Protein AF-A0A9E4FVU9-F1 (afdb_monomer)

Solvent-accessible surface area (backbone atoms only — not comparable to full-atom values): 7653 Å² total; per-residue (Å²): 138,82,82,78,82,77,75,75,56,73,72,57,50,56,51,56,48,52,54,50,53,54,48,51,53,51,49,51,50,50,50,51,50,50,43,48,54,54,67,68,51,70,78,62,89,49,104,46,63,70,63,26,53,53,50,51,53,51,49,50,52,54,42,47,53,50,59,68,25,62,85,51,58,51,84,49,72,49,77,44,75,66,77,82,70,98,66,98,82,76,87,82,61,71,90,68,59,63,71,46,68,40,34,34,13,77,44,68,44,85,98,63,55,29,35,19,54,90,36,81,82,39,68,79,108

Mean predicted aligned error: 11.26 Å

Secondary structure (DSSP, 8-state):
------PPPHHHHHHHHHHHHHHHHHHHHHHHHHHHHHHHS-----S-HHHHHHHHHHHHHHHHHHHHHTT-S-SEEEEEPPP--S-TT-TTSGGG---EEEEEESS-BTTTTEEETTSGGGGG-

Sequence (125 aa):
MTQATTSPPPDDRDAAFAEEEAKLAEVVRAMRQDIQGIKDRSPVTAAHQEAADRTQKSLDEIGGNLKDALAQPYFGRMDYLPVEAPSPVHVQNREQLEQKRIYVGATFVDGQEVYSWTGPVARRW

Structure (mmCIF, N/CA/C/O backbone):
data_AF-A0A9E4FVU9-F1
#
_entry.id   AF-A0A9E4FVU9-F1
#
loop_
_atom_site.group_PDB
_atom_site.id
_atom_site.type_symbol
_atom_site.label_atom_id
_atom_site.label_alt_id
_atom_site.label_comp_id
_atom_site.label_asym_id
_atom_site.label_entity_id
_atom_site.label_seq_id
_atom_site.pdbx_PDB_ins_code
_atom_site.Cartn_x
_atom_site.Cartn_y
_atom_site.Cartn_z
_atom_site.occupancy
_atom_site.B_iso_or_equiv
_atom_site.auth_seq_id
_atom_site.auth_comp_id
_atom_site.auth_asym_id
_atom_site.auth_atom_id
_atom_site.pdbx_PDB_model_num
ATOM 1 N N . MET A 1 1 ? 11.542 13.303 -38.230 1.00 39.66 1 MET A N 1
ATOM 2 C CA . MET A 1 1 ? 12.245 12.389 -37.306 1.00 39.66 1 MET A CA 1
ATOM 3 C C . MET A 1 1 ? 11.187 11.666 -36.488 1.00 39.66 1 MET A C 1
ATOM 5 O O . MET A 1 1 ? 10.622 12.254 -35.580 1.00 39.66 1 MET A O 1
ATOM 9 N N . THR A 1 2 ? 10.822 10.453 -36.892 1.00 41.62 2 THR A N 1
ATOM 10 C CA . THR A 1 2 ? 9.851 9.590 -36.202 1.00 41.62 2 THR A CA 1
ATOM 11 C C . THR A 1 2 ? 10.609 8.721 -35.206 1.00 41.62 2 THR A C 1
ATOM 13 O O . THR A 1 2 ? 11.446 7.920 -35.617 1.00 41.62 2 THR A O 1
ATOM 16 N N . GLN A 1 3 ? 10.370 8.918 -33.908 1.00 41.38 3 GLN A N 1
ATOM 17 C CA . GLN A 1 3 ? 10.926 8.055 -32.867 1.00 41.38 3 GLN A CA 1
ATOM 18 C C . GLN A 1 3 ? 10.288 6.669 -32.994 1.00 41.38 3 GLN A C 1
ATOM 20 O O . GLN A 1 3 ? 9.065 6.543 -32.959 1.00 41.38 3 GLN A O 1
ATOM 25 N N . ALA A 1 4 ? 11.116 5.648 -33.197 1.00 44.03 4 ALA A N 1
ATOM 26 C CA . ALA A 1 4 ? 10.690 4.262 -33.158 1.00 44.03 4 ALA A CA 1
ATOM 27 C C . ALA A 1 4 ? 10.442 3.877 -31.695 1.00 44.03 4 ALA A C 1
ATOM 29 O O . ALA A 1 4 ? 11.375 3.802 -30.898 1.00 44.03 4 ALA A O 1
ATOM 30 N N . THR A 1 5 ? 9.185 3.644 -31.332 1.00 51.31 5 THR A N 1
ATOM 31 C CA . THR A 1 5 ? 8.826 2.912 -30.117 1.00 51.31 5 THR A CA 1
ATOM 32 C C . THR A 1 5 ? 9.185 1.445 -30.335 1.00 51.31 5 THR A C 1
ATOM 34 O O . THR A 1 5 ? 8.379 0.647 -30.810 1.00 51.31 5 THR A O 1
ATOM 37 N N . THR A 1 6 ? 10.437 1.090 -30.051 1.00 53.78 6 THR A N 1
ATOM 38 C CA . THR A 1 6 ? 10.884 -0.304 -30.055 1.00 53.78 6 THR A CA 1
ATOM 39 C C . THR A 1 6 ? 10.203 -1.020 -28.891 1.00 53.78 6 THR A C 1
ATOM 41 O O . THR A 1 6 ? 10.519 -0.766 -27.732 1.00 53.78 6 THR A O 1
ATOM 44 N N . SER A 1 7 ? 9.228 -1.882 -29.196 1.00 55.59 7 SER A N 1
ATOM 45 C CA . SER A 1 7 ? 8.694 -2.828 -28.211 1.00 55.59 7 SER A CA 1
ATOM 46 C C . SER A 1 7 ? 9.816 -3.753 -27.735 1.00 55.59 7 SER A C 1
ATOM 48 O O . SER A 1 7 ? 10.605 -4.201 -28.573 1.00 55.59 7 SER A O 1
ATOM 50 N N . PRO A 1 8 ? 9.890 -4.057 -26.429 1.00 60.22 8 PRO A N 1
ATOM 51 C CA . PRO A 1 8 ? 10.888 -4.979 -25.915 1.00 60.22 8 PRO A CA 1
ATOM 52 C C . PRO A 1 8 ? 10.721 -6.377 -26.547 1.00 60.22 8 PRO A C 1
ATOM 54 O O . PRO A 1 8 ? 9.591 -6.781 -26.869 1.00 60.22 8 PRO A O 1
ATOM 57 N N . PRO A 1 9 ? 11.829 -7.115 -26.746 1.00 62.94 9 PRO A N 1
ATOM 58 C CA . PRO A 1 9 ? 11.821 -8.515 -27.159 1.00 62.94 9 PRO A CA 1
ATOM 59 C C . PRO A 1 9 ? 10.844 -9.372 -26.326 1.00 62.94 9 PRO A C 1
ATOM 61 O O . PRO A 1 9 ? 10.531 -9.025 -25.188 1.00 62.94 9 PRO A O 1
ATOM 64 N N . PRO A 1 10 ? 10.325 -10.492 -26.864 1.00 65.69 10 PRO A N 1
ATOM 65 C CA . PRO A 1 10 ? 9.425 -11.394 -26.136 1.00 65.69 10 PRO A CA 1
ATOM 66 C C . PRO A 1 10 ? 9.976 -11.846 -24.776 1.00 65.69 10 PRO A C 1
ATOM 68 O O . PRO A 1 10 ? 9.257 -11.749 -23.790 1.00 65.69 10 PRO A O 1
ATOM 71 N N . ASP A 1 11 ? 11.255 -12.221 -24.714 1.00 70.38 11 ASP A N 1
ATOM 72 C CA . ASP A 1 11 ? 11.887 -12.734 -23.489 1.00 70.38 11 ASP A CA 1
ATOM 73 C C . ASP A 1 11 ? 11.973 -11.668 -22.376 1.00 70.38 11 ASP A C 1
ATOM 75 O O . ASP A 1 11 ? 11.791 -11.966 -21.196 1.00 70.38 11 ASP A O 1
ATOM 79 N N . ASP A 1 12 ? 12.150 -10.398 -22.751 1.00 71.19 12 ASP A N 1
ATOM 80 C CA . ASP A 1 12 ? 12.195 -9.273 -21.808 1.00 71.19 12 ASP A CA 1
ATOM 81 C C . ASP A 1 12 ? 10.804 -8.930 -21.246 1.00 71.19 12 ASP A C 1
ATOM 83 O O . ASP A 1 12 ? 10.684 -8.399 -20.139 1.00 71.19 12 ASP A O 1
ATOM 87 N N . ARG A 1 13 ? 9.729 -9.238 -21.989 1.00 72.56 13 ARG A N 1
ATOM 88 C CA . ARG A 1 13 ? 8.348 -9.050 -21.513 1.00 72.56 13 ARG A CA 1
ATOM 89 C C . ARG A 1 13 ? 7.994 -10.049 -20.421 1.00 72.56 13 ARG A C 1
ATOM 91 O O . ARG A 1 13 ? 7.363 -9.657 -19.442 1.00 72.56 13 ARG A O 1
ATOM 98 N N . ASP A 1 14 ? 8.434 -11.293 -20.571 1.00 82.69 14 ASP A N 1
ATOM 99 C CA . ASP A 1 14 ? 8.199 -12.343 -19.581 1.00 82.69 14 ASP A CA 1
ATOM 100 C C . ASP A 1 14 ? 8.976 -12.062 -18.287 1.00 82.69 14 ASP A C 1
ATOM 102 O O . ASP A 1 14 ? 8.430 -12.209 -17.193 1.0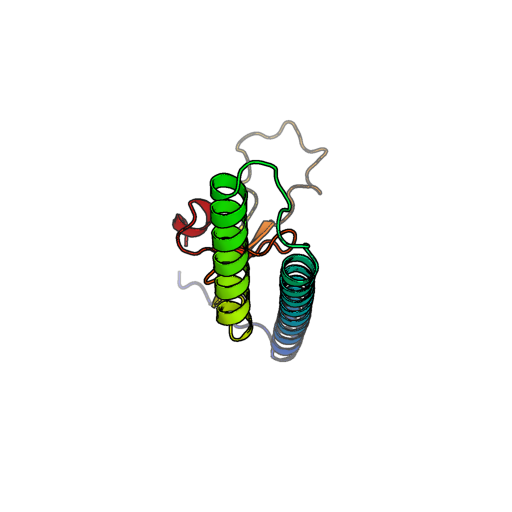0 82.69 14 ASP A O 1
ATOM 106 N N . ALA A 1 15 ? 10.208 -11.553 -18.399 1.00 86.94 15 ALA A N 1
ATOM 107 C CA . ALA A 1 15 ? 10.996 -11.116 -17.248 1.00 86.94 15 ALA A CA 1
ATOM 108 C C . ALA A 1 15 ? 10.342 -9.936 -16.505 1.00 86.94 15 ALA A C 1
ATOM 110 O O . ALA A 1 15 ? 10.143 -10.003 -15.292 1.00 86.94 15 ALA A O 1
ATOM 111 N N . ALA A 1 16 ? 9.936 -8.883 -17.224 1.00 85.31 16 ALA A N 1
ATOM 112 C CA . ALA A 1 16 ? 9.283 -7.722 -16.618 1.00 85.31 16 ALA A CA 1
ATOM 113 C C . ALA A 1 16 ? 7.932 -8.071 -15.968 1.00 85.31 16 ALA A C 1
ATOM 115 O O . ALA A 1 16 ? 7.563 -7.481 -14.951 1.00 85.31 16 ALA A O 1
ATOM 116 N N . PHE A 1 17 ? 7.195 -9.023 -16.546 1.00 87.75 17 PHE A N 1
ATOM 117 C CA . PHE A 1 17 ? 5.964 -9.540 -15.957 1.00 87.7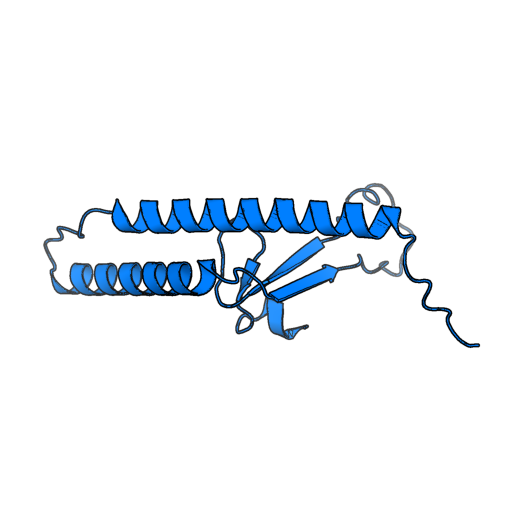5 17 PHE A CA 1
ATOM 118 C C . PHE A 1 17 ? 6.243 -10.321 -14.667 1.00 87.75 17 PHE A C 1
ATOM 120 O O . PHE A 1 17 ? 5.587 -10.074 -13.658 1.00 87.75 17 PHE A O 1
ATOM 127 N N . ALA A 1 18 ? 7.246 -11.204 -14.669 1.00 90.69 18 ALA A N 1
ATOM 128 C CA . ALA A 1 18 ? 7.629 -11.981 -13.492 1.00 90.69 18 ALA A CA 1
ATOM 129 C C . ALA A 1 18 ? 8.131 -11.097 -12.334 1.00 90.69 18 ALA A C 1
ATOM 131 O O . ALA A 1 18 ? 7.800 -11.347 -11.174 1.00 90.69 18 ALA A O 1
ATOM 132 N N . GLU A 1 19 ? 8.891 -10.038 -12.631 1.00 90.38 19 GLU A N 1
ATOM 133 C CA . GLU A 1 19 ? 9.302 -9.040 -11.635 1.00 90.38 19 GLU A CA 1
ATOM 134 C C . GLU A 1 19 ? 8.097 -8.336 -10.999 1.00 90.38 19 GLU A C 1
ATOM 136 O O . GLU A 1 19 ? 8.039 -8.162 -9.779 1.00 90.38 19 GLU A O 1
ATOM 141 N N . GLU A 1 20 ? 7.118 -7.949 -11.817 1.00 91.38 20 GLU A N 1
ATOM 142 C CA . GLU A 1 20 ? 5.910 -7.274 -11.348 1.00 91.38 20 GLU A CA 1
ATOM 143 C C . GLU A 1 20 ? 5.014 -8.217 -10.531 1.00 91.38 20 GLU A C 1
ATOM 145 O O . GLU A 1 20 ? 4.478 -7.819 -9.499 1.00 91.38 20 GLU A O 1
ATOM 150 N N . GLU A 1 21 ? 4.903 -9.486 -10.926 1.00 92.31 21 GLU A N 1
ATOM 151 C CA . GLU A 1 21 ? 4.191 -10.515 -10.162 1.00 92.31 21 GLU A CA 1
ATOM 152 C C . GLU A 1 21 ? 4.848 -10.758 -8.795 1.00 92.31 21 GLU A C 1
ATOM 154 O O . GLU A 1 21 ? 4.162 -10.824 -7.768 1.00 92.31 21 GLU A O 1
ATOM 159 N N . ALA A 1 22 ? 6.182 -10.825 -8.754 1.00 93.06 22 ALA A N 1
ATOM 160 C CA . ALA A 1 22 ? 6.930 -10.951 -7.509 1.00 93.06 22 ALA A CA 1
ATOM 161 C C . ALA A 1 22 ? 6.699 -9.741 -6.592 1.00 93.06 22 ALA A C 1
ATOM 163 O O . ALA A 1 22 ? 6.474 -9.915 -5.387 1.00 93.06 22 ALA A O 1
ATOM 164 N N . LYS A 1 23 ? 6.688 -8.524 -7.153 1.00 93.88 23 LYS A N 1
ATOM 165 C CA . LYS A 1 23 ? 6.376 -7.319 -6.382 1.00 93.88 23 LYS A CA 1
ATOM 166 C C . LYS A 1 23 ? 4.948 -7.342 -5.853 1.00 93.88 23 LYS A C 1
ATOM 168 O O . LYS A 1 23 ? 4.728 -7.078 -4.672 1.00 93.88 23 LYS A O 1
ATOM 173 N N . LEU A 1 24 ? 3.981 -7.709 -6.686 1.00 93.81 24 LEU A N 1
ATOM 174 C CA . LEU A 1 24 ? 2.584 -7.809 -6.283 1.00 93.81 24 LEU A CA 1
ATOM 175 C C . LEU A 1 24 ? 2.412 -8.782 -5.107 1.00 93.81 24 LEU A C 1
ATOM 177 O O . LEU A 1 24 ? 1.734 -8.462 -4.128 1.00 93.81 24 LEU A O 1
ATOM 181 N N . ALA A 1 25 ? 3.075 -9.940 -5.159 1.00 93.81 25 ALA A N 1
ATOM 182 C CA . ALA A 1 25 ? 3.064 -10.917 -4.076 1.00 93.81 25 ALA A CA 1
ATOM 183 C C . ALA A 1 25 ? 3.670 -10.363 -2.771 1.00 93.81 25 ALA A C 1
ATOM 185 O O . ALA A 1 25 ? 3.144 -10.628 -1.685 1.00 93.81 25 ALA A O 1
ATOM 186 N N . GLU A 1 26 ? 4.744 -9.572 -2.862 1.00 95.31 26 GLU A N 1
ATOM 187 C CA . GLU A 1 26 ? 5.356 -8.892 -1.717 1.00 95.31 26 GLU A CA 1
ATOM 188 C C . GLU A 1 26 ? 4.382 -7.903 -1.060 1.00 95.31 26 GLU A C 1
ATOM 190 O O . GLU A 1 26 ? 4.160 -7.972 0.153 1.00 95.31 26 GLU A O 1
ATOM 195 N N . VAL A 1 27 ? 3.745 -7.047 -1.864 1.00 94.81 27 VAL A N 1
ATOM 196 C CA . VAL A 1 27 ? 2.778 -6.047 -1.390 1.00 94.81 27 VAL A CA 1
ATOM 197 C C . VAL A 1 27 ? 1.580 -6.727 -0.729 1.00 94.81 27 VAL A C 1
ATOM 199 O O . VAL A 1 27 ? 1.200 -6.367 0.385 1.00 94.81 27 VAL A O 1
ATOM 202 N N . VAL A 1 28 ? 1.016 -7.762 -1.360 1.00 94.56 28 VAL A N 1
ATOM 203 C CA . VAL A 1 28 ? -0.105 -8.532 -0.793 1.00 94.56 28 VAL A CA 1
ATOM 204 C C . VAL A 1 28 ? 0.281 -9.163 0.544 1.00 94.56 28 VAL A C 1
ATOM 206 O O . VAL A 1 28 ? -0.522 -9.175 1.482 1.00 94.56 28 VAL A O 1
ATOM 209 N N . ARG A 1 29 ? 1.506 -9.688 0.663 1.00 95.00 29 ARG A N 1
ATOM 210 C CA . ARG A 1 29 ? 2.003 -10.250 1.922 1.00 95.00 29 ARG A CA 1
ATOM 211 C C . ARG A 1 29 ? 2.106 -9.179 3.009 1.00 95.00 29 ARG A C 1
ATOM 213 O O . ARG A 1 29 ? 1.629 -9.433 4.114 1.00 95.00 29 ARG A O 1
ATOM 220 N N . ALA A 1 30 ? 2.666 -8.010 2.699 1.00 94.50 30 ALA A N 1
ATOM 221 C CA . ALA A 1 30 ? 2.778 -6.893 3.638 1.00 94.50 30 ALA A CA 1
ATOM 222 C C . ALA A 1 30 ? 1.395 -6.421 4.119 1.00 94.50 30 ALA A C 1
ATOM 224 O O . ALA A 1 30 ? 1.133 -6.388 5.317 1.00 94.50 30 ALA A O 1
ATOM 225 N N . MET A 1 31 ? 0.447 -6.211 3.202 1.00 94.06 31 MET A N 1
ATOM 226 C CA . MET A 1 31 ? -0.922 -5.815 3.557 1.00 94.06 31 MET A CA 1
ATOM 227 C C . MET A 1 31 ? -1.616 -6.838 4.464 1.00 94.06 31 MET A C 1
ATOM 229 O O . MET A 1 31 ? -2.336 -6.468 5.390 1.00 94.06 31 MET A O 1
ATOM 233 N N . ARG A 1 32 ? -1.407 -8.142 4.234 1.00 94.25 32 ARG A N 1
ATOM 234 C CA . ARG A 1 32 ? -1.942 -9.194 5.117 1.00 94.25 32 ARG A CA 1
ATOM 235 C C . ARG A 1 32 ? -1.326 -9.137 6.512 1.00 94.25 32 ARG A C 1
ATOM 237 O O . ARG A 1 32 ? -2.051 -9.351 7.482 1.00 94.25 32 ARG A O 1
ATOM 244 N N . GLN A 1 33 ? -0.026 -8.859 6.610 1.00 93.50 33 GLN A N 1
ATOM 245 C CA . GLN A 1 33 ? 0.659 -8.674 7.890 1.00 93.50 33 GLN A CA 1
ATOM 246 C C . GLN A 1 33 ? 0.121 -7.446 8.628 1.00 93.50 33 GLN A C 1
ATOM 248 O O . GLN A 1 33 ? -0.194 -7.560 9.809 1.00 93.50 33 GLN A O 1
ATOM 253 N N . ASP A 1 34 ? -0.097 -6.331 7.933 1.00 91.44 34 ASP A N 1
ATOM 254 C CA . ASP A 1 34 ? -0.670 -5.114 8.517 1.00 91.44 34 ASP A CA 1
ATOM 255 C C . ASP A 1 34 ? -2.101 -5.338 9.009 1.00 91.44 34 ASP A C 1
ATOM 257 O O . ASP A 1 34 ? -2.435 -5.001 10.145 1.00 91.44 34 ASP A O 1
ATOM 261 N N . ILE A 1 35 ? -2.946 -5.979 8.195 1.00 90.69 35 ILE A N 1
ATOM 262 C CA . ILE A 1 35 ? -4.314 -6.345 8.586 1.00 90.69 35 ILE A CA 1
ATOM 263 C C . ILE A 1 35 ? -4.295 -7.243 9.825 1.00 90.69 35 ILE A C 1
ATOM 265 O O . ILE A 1 35 ? -5.135 -7.080 10.711 1.00 90.69 35 ILE A O 1
ATOM 269 N N . GLN A 1 36 ? -3.373 -8.205 9.888 1.00 90.69 36 GLN A N 1
ATOM 270 C CA . GLN A 1 36 ? -3.247 -9.082 11.047 1.00 90.69 36 GLN A CA 1
ATOM 271 C C . GLN A 1 36 ? -2.771 -8.304 12.278 1.00 90.69 36 GLN A C 1
ATOM 273 O O . GLN A 1 36 ? -3.392 -8.408 13.328 1.00 90.69 36 GLN A O 1
ATOM 278 N N . GLY A 1 37 ? -1.772 -7.433 12.132 1.00 90.00 37 GLY A N 1
ATOM 279 C CA . GLY A 1 37 ? -1.294 -6.567 13.207 1.00 90.00 37 GLY A CA 1
ATOM 280 C C . GLY A 1 37 ? -2.369 -5.615 13.736 1.00 90.00 37 GLY A C 1
ATOM 281 O O . GLY A 1 37 ? -2.422 -5.363 14.935 1.00 90.00 37 GLY A O 1
ATOM 282 N N . ILE A 1 38 ? -3.261 -5.118 12.876 1.00 87.88 38 ILE A N 1
ATOM 283 C CA . ILE A 1 38 ? -4.421 -4.312 13.285 1.00 87.88 38 ILE A CA 1
ATOM 284 C C . ILE A 1 38 ? -5.417 -5.152 14.091 1.00 87.88 38 ILE A C 1
ATOM 286 O O . ILE A 1 38 ? -5.919 -4.673 15.102 1.00 87.88 38 ILE A O 1
ATOM 290 N N . LYS A 1 39 ? -5.685 -6.398 13.681 1.00 85.94 39 LYS A N 1
ATOM 291 C CA . LYS A 1 39 ? -6.572 -7.315 14.421 1.00 85.94 39 LYS A CA 1
ATOM 292 C C . LYS A 1 39 ? -5.998 -7.733 15.773 1.00 85.94 39 LYS A C 1
ATOM 294 O O . LYS A 1 39 ? -6.756 -7.905 16.719 1.00 85.94 39 LYS A O 1
ATOM 299 N N . ASP A 1 40 ? -4.682 -7.910 15.842 1.00 86.94 40 ASP A N 1
ATOM 300 C CA . ASP A 1 40 ? -3.982 -8.352 17.050 1.00 86.94 40 ASP A CA 1
ATOM 301 C C . ASP A 1 40 ? -3.794 -7.215 18.065 1.00 86.94 40 ASP A C 1
ATOM 303 O O . ASP A 1 40 ? -3.453 -7.463 19.223 1.00 86.94 40 ASP A O 1
ATOM 307 N N . ARG A 1 41 ? -4.037 -5.956 17.668 1.00 80.81 41 ARG A N 1
ATOM 308 C CA . ARG A 1 41 ? -4.117 -4.844 18.618 1.00 80.81 41 ARG A CA 1
ATOM 309 C C . ARG A 1 41 ? -5.345 -5.045 19.500 1.00 80.81 41 ARG A C 1
ATOM 311 O O . ARG A 1 41 ? -6.478 -4.905 19.051 1.00 80.81 41 ARG A O 1
ATOM 318 N N . SER A 1 42 ? -5.101 -5.348 20.775 1.00 60.75 42 SER A N 1
ATOM 319 C CA . SER A 1 42 ? -6.140 -5.373 21.803 1.00 60.75 42 SER A CA 1
ATOM 320 C C . SER A 1 42 ? -6.942 -4.066 21.790 1.00 60.75 42 SER A C 1
ATOM 322 O O . SER A 1 42 ? -6.344 -3.001 21.594 1.00 60.75 42 SER A O 1
ATOM 324 N N . PRO A 1 43 ? -8.264 -4.113 22.052 1.00 63.88 43 PRO A N 1
ATOM 325 C CA . PRO A 1 43 ? -9.047 -2.898 22.226 1.00 63.88 43 PRO A CA 1
ATOM 326 C C . PRO A 1 43 ? -8.372 -2.030 23.287 1.00 63.88 43 PRO A C 1
ATOM 328 O O . PRO A 1 43 ? -7.923 -2.538 24.318 1.00 63.88 43 PRO A O 1
ATOM 331 N N . VAL A 1 44 ? -8.258 -0.729 23.017 1.00 62.16 44 VAL A N 1
ATOM 332 C CA . VAL A 1 44 ? -7.626 0.223 23.934 1.00 62.16 44 VAL A CA 1
ATOM 333 C C . VAL A 1 44 ? -8.414 0.215 25.245 1.00 62.16 44 VAL A C 1
ATOM 335 O O . VAL A 1 44 ? -9.451 0.856 25.368 1.00 62.16 44 VAL A O 1
ATOM 338 N N . THR A 1 45 ? -7.940 -0.516 26.252 1.00 59.41 45 THR A N 1
ATOM 339 C CA . THR A 1 45 ? -8.495 -0.454 27.605 1.00 59.41 45 THR A CA 1
ATOM 340 C C . THR A 1 45 ? -7.951 0.806 28.265 1.00 59.41 45 THR A C 1
ATOM 342 O O . THR A 1 45 ? -6.942 0.764 28.966 1.00 59.41 45 THR A O 1
ATOM 345 N N . ALA A 1 46 ? -8.564 1.953 27.983 1.00 55.25 46 ALA A N 1
ATOM 346 C CA . ALA A 1 46 ? -8.198 3.215 28.613 1.00 55.25 46 ALA A CA 1
ATOM 347 C C . ALA A 1 46 ? -9.274 3.665 29.603 1.00 55.25 46 ALA A C 1
ATOM 349 O O . ALA A 1 46 ? -10.467 3.514 29.362 1.00 55.25 46 ALA A O 1
ATOM 350 N N . ALA A 1 47 ? -8.836 4.339 30.670 1.00 59.75 47 ALA A N 1
ATOM 351 C CA . ALA A 1 47 ? -9.665 5.084 31.621 1.00 59.75 47 ALA A CA 1
ATOM 352 C C . ALA A 1 47 ? -10.557 6.180 30.974 1.00 59.75 47 ALA A C 1
ATOM 354 O O . ALA A 1 47 ? -11.351 6.817 31.663 1.00 59.75 47 ALA A O 1
ATOM 355 N N . HIS A 1 48 ? -10.437 6.389 29.655 1.00 69.81 48 HIS A N 1
ATOM 356 C CA . HIS A 1 48 ? -11.218 7.312 28.835 1.00 69.81 48 HIS A CA 1
ATOM 357 C C . HIS A 1 48 ? -11.793 6.581 27.611 1.00 69.81 48 HIS A C 1
ATOM 359 O O . HIS A 1 48 ? -11.125 6.445 26.585 1.00 69.81 48 HIS A O 1
ATOM 365 N N . GLN A 1 49 ? -13.049 6.143 27.731 1.00 79.25 49 GLN A N 1
ATOM 366 C CA . GLN A 1 49 ? -13.772 5.365 26.717 1.00 79.25 49 GLN A CA 1
ATOM 367 C C . GLN A 1 49 ? -13.797 6.047 25.339 1.00 79.25 49 GLN A C 1
ATOM 369 O O . GLN A 1 49 ? -13.551 5.410 24.324 1.00 79.25 49 GLN A O 1
ATOM 374 N N . GLU A 1 50 ? -13.997 7.364 25.291 1.00 82.25 50 GLU A N 1
ATOM 375 C CA . GLU A 1 50 ? -14.127 8.088 24.021 1.00 82.25 50 GLU A CA 1
ATOM 376 C C . GLU A 1 50 ? -12.834 8.070 23.182 1.00 82.25 50 GLU A C 1
ATOM 378 O O . GLU A 1 50 ? -12.874 7.971 21.956 1.00 82.25 50 GLU A O 1
ATOM 383 N N . ALA A 1 51 ? -11.666 8.134 23.829 1.00 80.88 51 ALA A N 1
ATOM 384 C CA . ALA A 1 51 ? -10.381 8.039 23.136 1.00 80.88 51 ALA A CA 1
ATOM 385 C C . ALA A 1 51 ? -10.126 6.614 22.616 1.00 80.88 51 ALA A C 1
ATOM 387 O O . ALA A 1 51 ? -9.577 6.443 21.523 1.00 80.88 51 ALA A O 1
ATOM 388 N N . ALA A 1 52 ? -10.559 5.604 23.375 1.00 81.19 52 ALA A N 1
ATOM 389 C CA . ALA A 1 52 ? -10.507 4.211 22.956 1.00 81.19 52 ALA A CA 1
ATOM 390 C C . ALA A 1 52 ? -11.397 3.961 21.730 1.00 81.19 52 ALA A C 1
ATOM 392 O O . ALA A 1 52 ? -10.913 3.418 20.739 1.00 81.19 52 ALA A O 1
ATOM 393 N N . ASP A 1 53 ? -12.639 4.450 21.746 1.00 84.81 53 ASP A N 1
ATOM 394 C CA . ASP A 1 53 ? -13.593 4.287 20.644 1.00 84.81 53 ASP A CA 1
ATOM 395 C C . ASP A 1 53 ? -13.100 4.964 19.356 1.00 84.81 53 ASP A C 1
ATOM 397 O O . ASP A 1 53 ? -13.156 4.377 18.274 1.00 84.81 53 ASP A O 1
ATOM 401 N N . ARG A 1 54 ? -12.547 6.185 19.455 1.00 86.12 54 ARG A N 1
ATOM 402 C CA . ARG A 1 54 ? -11.941 6.874 18.298 1.00 86.12 54 ARG A CA 1
ATOM 403 C C . ARG A 1 54 ? -10.752 6.103 17.731 1.00 86.12 54 ARG A C 1
ATOM 405 O O . ARG A 1 54 ? -10.591 6.040 16.513 1.00 86.12 54 ARG A O 1
ATOM 412 N N . THR A 1 55 ? -9.923 5.529 18.601 1.00 86.00 55 THR A N 1
ATOM 413 C CA . THR A 1 55 ? -8.767 4.733 18.173 1.00 86.00 55 THR A CA 1
ATOM 414 C C . THR A 1 55 ? -9.226 3.455 17.483 1.00 86.00 55 THR A C 1
ATOM 416 O O . THR A 1 55 ? -8.736 3.153 16.400 1.00 86.00 55 THR A O 1
ATOM 419 N N . GLN A 1 56 ? -10.207 2.754 18.055 1.00 85.62 56 GLN A N 1
ATOM 420 C CA . GLN A 1 56 ? -10.771 1.546 17.460 1.00 85.62 56 GLN A CA 1
ATOM 421 C C . GLN A 1 56 ? -11.379 1.835 16.086 1.00 85.62 56 GLN A C 1
ATOM 423 O O . GLN A 1 56 ? -11.047 1.155 15.122 1.00 85.62 56 GLN A O 1
ATOM 428 N N . LY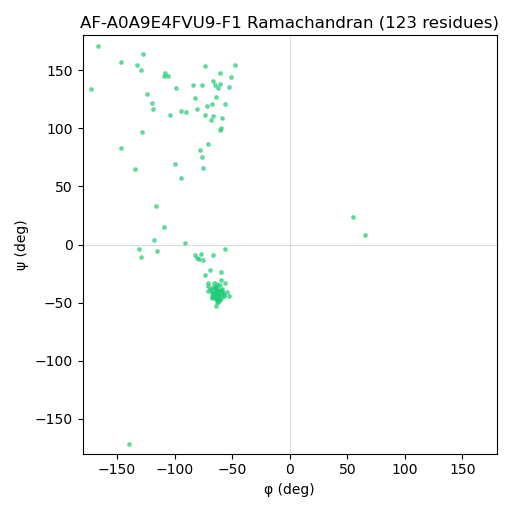S A 1 57 ? -12.168 2.909 15.963 1.00 88.56 57 LYS A N 1
ATOM 429 C CA . LYS A 1 57 ? -12.738 3.334 14.680 1.00 88.56 57 LYS A CA 1
ATOM 430 C C . LYS A 1 57 ? -11.658 3.600 13.625 1.00 88.56 57 LYS A C 1
ATOM 432 O O . LYS A 1 57 ? -11.798 3.159 12.491 1.00 88.56 57 LYS A O 1
ATOM 437 N N . SER A 1 58 ? -10.575 4.283 13.997 1.00 88.31 58 SER A N 1
ATOM 438 C CA . SER A 1 58 ? -9.446 4.537 13.091 1.00 88.31 58 SER A CA 1
ATOM 439 C C . SER A 1 58 ? -8.767 3.237 12.639 1.00 88.31 58 SER A C 1
ATOM 441 O O . SER A 1 58 ? -8.488 3.055 11.456 1.00 88.31 58 SER A O 1
ATOM 443 N N . LEU A 1 59 ? -8.554 2.289 13.558 1.00 88.25 59 LEU A N 1
ATOM 444 C CA . LEU A 1 59 ? -7.992 0.974 13.234 1.00 88.25 59 LEU A CA 1
ATOM 445 C C . LEU A 1 59 ? -8.904 0.169 12.300 1.00 88.25 59 LEU A C 1
ATOM 447 O O . LEU A 1 59 ? -8.412 -0.437 11.346 1.00 88.25 59 LEU A O 1
ATOM 451 N N . ASP A 1 60 ? -10.214 0.202 12.535 1.00 88.81 60 ASP A N 1
ATOM 452 C CA . ASP A 1 60 ? -11.202 -0.481 11.700 1.00 88.81 60 ASP A CA 1
ATOM 453 C C . ASP A 1 60 ? -11.256 0.118 10.286 1.00 88.81 60 ASP A C 1
ATOM 455 O O . ASP A 1 60 ? -11.284 -0.629 9.307 1.00 88.81 60 ASP A O 1
ATOM 459 N N . GLU A 1 61 ? -11.202 1.450 10.162 1.00 90.44 61 GLU A N 1
ATOM 460 C CA . GLU A 1 61 ? -11.134 2.154 8.874 1.00 90.44 61 GLU A CA 1
ATOM 461 C C . GLU A 1 61 ? -9.858 1.789 8.098 1.00 90.44 61 GLU A C 1
ATOM 463 O O . GLU A 1 61 ? -9.929 1.443 6.917 1.00 90.44 61 GLU A O 1
ATOM 468 N N . ILE A 1 62 ? -8.691 1.790 8.755 1.00 87.94 62 ILE A N 1
ATOM 469 C CA . ILE A 1 62 ? -7.420 1.387 8.129 1.00 87.94 62 ILE A CA 1
ATOM 470 C C . ILE A 1 62 ? -7.486 -0.079 7.681 1.00 87.94 62 ILE A C 1
ATOM 472 O O . ILE A 1 62 ? -7.135 -0.405 6.545 1.00 87.94 62 ILE A O 1
ATOM 476 N N . GLY A 1 63 ? -7.968 -0.969 8.552 1.00 87.81 63 GLY A N 1
ATOM 477 C CA . GLY A 1 63 ? -8.109 -2.390 8.249 1.00 87.81 63 GLY A CA 1
ATOM 478 C C . GLY A 1 63 ? -9.099 -2.666 7.114 1.00 87.81 63 GLY A C 1
ATOM 479 O O 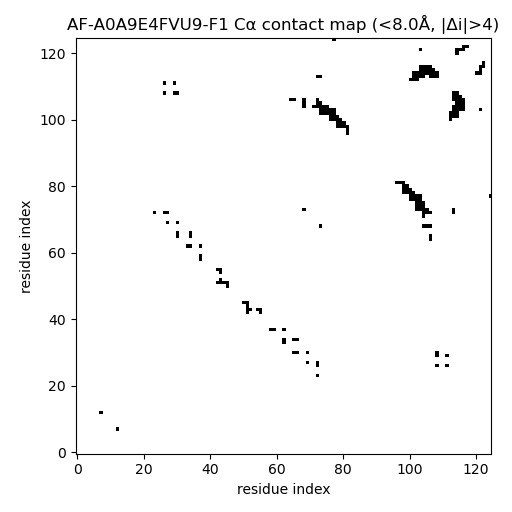. GLY A 1 63 ? -8.868 -3.577 6.318 1.00 87.81 63 GLY A O 1
ATOM 480 N N . GLY A 1 64 ? -10.180 -1.886 7.017 1.00 89.06 64 GLY A N 1
ATOM 481 C CA . GLY A 1 64 ? -11.138 -1.926 5.911 1.00 89.06 64 GLY A CA 1
ATOM 482 C C . GLY A 1 64 ? -10.496 -1.519 4.587 1.00 89.06 64 GLY A C 1
ATOM 483 O O . GLY A 1 64 ? -10.493 -2.307 3.644 1.00 89.06 64 GLY A O 1
ATOM 484 N N . ASN A 1 65 ? -9.841 -0.356 4.555 1.00 88.38 65 ASN A N 1
ATOM 485 C CA . ASN A 1 65 ? -9.169 0.156 3.357 1.00 88.38 65 ASN A CA 1
ATOM 486 C C . ASN A 1 65 ? -8.101 -0.812 2.820 1.00 88.38 65 ASN A C 1
ATOM 488 O O . ASN A 1 65 ? -7.991 -1.011 1.610 1.00 88.38 65 ASN A O 1
ATOM 492 N N . LEU A 1 66 ? -7.320 -1.440 3.707 1.00 89.31 66 LEU A N 1
ATOM 493 C CA . LEU A 1 66 ? -6.337 -2.451 3.307 1.00 89.31 66 LEU A CA 1
ATOM 494 C C . LEU A 1 66 ? -7.010 -3.703 2.733 1.00 89.31 66 LEU A C 1
ATOM 496 O O . LEU A 1 66 ? -6.543 -4.230 1.726 1.00 89.31 66 LEU A O 1
ATOM 500 N N . LYS A 1 67 ? -8.105 -4.185 3.335 1.00 90.25 67 LYS A N 1
ATOM 501 C CA . LYS A 1 67 ? -8.839 -5.352 2.815 1.00 90.25 67 LYS A CA 1
ATOM 502 C C . LYS A 1 67 ? -9.407 -5.094 1.426 1.00 90.25 67 LYS A C 1
ATOM 504 O O . LYS A 1 67 ? -9.271 -5.962 0.569 1.00 90.25 67 LYS A O 1
ATOM 509 N N . ASP A 1 68 ? -9.993 -3.924 1.206 1.00 90.69 68 ASP A N 1
ATOM 510 C CA . ASP A 1 68 ? -10.568 -3.561 -0.091 1.00 90.69 68 ASP A CA 1
ATOM 511 C C . ASP A 1 68 ? -9.480 -3.474 -1.171 1.00 90.69 68 ASP A C 1
ATOM 513 O O . ASP A 1 68 ? -9.663 -3.942 -2.295 1.00 90.69 68 ASP A O 1
ATOM 517 N N . ALA A 1 69 ? -8.299 -2.965 -0.810 1.00 91.38 69 ALA A N 1
ATOM 518 C CA . ALA A 1 69 ? -7.161 -2.869 -1.716 1.00 91.38 69 ALA A CA 1
ATOM 519 C C . ALA A 1 69 ? -6.447 -4.212 -1.985 1.00 91.38 69 ALA A C 1
ATOM 521 O O . ALA A 1 69 ? -5.676 -4.291 -2.936 1.00 91.38 69 ALA A O 1
ATOM 522 N N . LEU A 1 70 ? -6.687 -5.288 -1.219 1.00 91.75 70 LEU A N 1
ATOM 523 C CA . LEU A 1 70 ? -5.995 -6.577 -1.423 1.0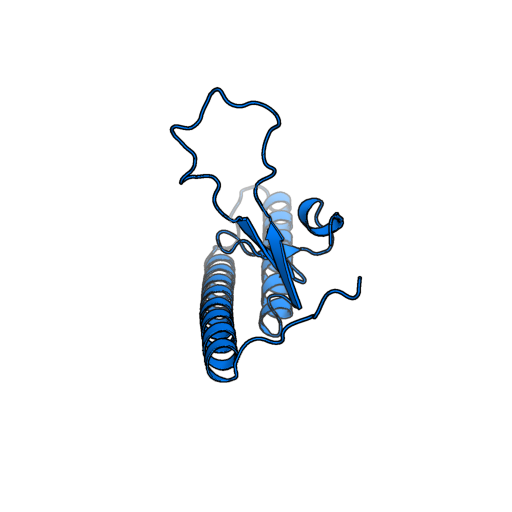0 91.75 70 LEU A CA 1
ATOM 524 C C . LEU A 1 70 ? -6.227 -7.184 -2.813 1.00 91.75 70 LEU A C 1
ATOM 526 O O . LEU A 1 70 ? -5.363 -7.907 -3.305 1.00 91.75 70 LEU A O 1
ATOM 530 N N . ALA A 1 71 ? -7.390 -6.936 -3.423 1.00 89.44 71 ALA A N 1
ATOM 531 C CA . ALA A 1 71 ? -7.717 -7.464 -4.747 1.00 89.44 71 ALA A CA 1
ATOM 532 C C . ALA A 1 71 ? -6.907 -6.784 -5.862 1.00 89.44 71 ALA A C 1
ATOM 534 O O . ALA A 1 71 ? -6.566 -7.423 -6.854 1.00 89.44 71 ALA A O 1
ATOM 535 N N . GLN A 1 72 ? -6.591 -5.499 -5.686 1.00 91.25 72 GLN A N 1
ATOM 536 C CA . GLN A 1 72 ? -5.788 -4.709 -6.613 1.00 91.25 72 GLN A CA 1
ATOM 537 C C . GLN A 1 72 ? -4.948 -3.685 -5.823 1.00 91.25 72 GLN A C 1
ATOM 539 O O . GLN A 1 72 ? -5.352 -2.526 -5.692 1.00 91.25 72 GLN A O 1
ATOM 544 N N . PRO A 1 73 ? -3.785 -4.103 -5.280 1.00 91.62 73 PRO A N 1
ATOM 545 C CA . PRO A 1 73 ? -2.957 -3.268 -4.405 1.00 91.62 73 PRO A CA 1
ATOM 546 C C . PRO A 1 73 ? -2.486 -1.967 -5.058 1.00 91.62 73 PRO A C 1
ATOM 548 O O . PRO A 1 73 ? -2.466 -0.913 -4.424 1.00 91.62 73 PRO A O 1
ATOM 551 N N . TYR A 1 74 ? -2.148 -2.033 -6.343 1.00 93.81 74 TYR A N 1
ATOM 552 C CA . TYR A 1 74 ? -1.820 -0.889 -7.179 1.00 93.81 74 TYR A CA 1
ATOM 553 C C . TYR A 1 74 ? -2.274 -1.149 -8.616 1.00 93.81 74 TYR A C 1
ATOM 555 O O . TYR A 1 74 ? -2.468 -2.291 -9.034 1.00 93.81 74 TYR A O 1
ATOM 563 N N . PHE A 1 75 ? -2.481 -0.076 -9.372 1.00 91.19 75 PHE A N 1
ATOM 564 C CA . PHE A 1 75 ? -2.921 -0.133 -10.769 1.00 91.19 75 PHE A CA 1
ATOM 565 C C . PHE A 1 75 ? -1.879 0.421 -11.744 1.00 91.19 75 PHE A C 1
ATOM 567 O O . PHE A 1 75 ? -2.071 0.341 -12.955 1.00 91.19 75 PHE A O 1
ATOM 574 N N . GLY A 1 76 ? -0.779 0.986 -11.240 1.00 90.44 76 GLY A N 1
ATOM 575 C CA . GLY A 1 76 ? 0.292 1.514 -12.073 1.00 90.44 76 GLY A CA 1
ATOM 576 C C . GLY A 1 76 ? 1.567 1.815 -11.296 1.00 90.44 76 GLY A C 1
ATOM 577 O O . GLY A 1 76 ? 1.582 1.789 -10.064 1.00 90.44 76 GLY A O 1
ATOM 578 N N . ARG A 1 77 ? 2.636 2.117 -12.039 1.00 91.06 77 ARG A N 1
ATOM 579 C CA . ARG A 1 77 ? 3.949 2.495 -11.505 1.00 91.06 77 ARG A CA 1
ATOM 580 C C . ARG A 1 77 ? 4.505 3.732 -12.211 1.00 91.06 77 ARG A C 1
ATOM 582 O O . ARG A 1 77 ? 4.149 4.007 -13.357 1.00 91.06 77 ARG A O 1
ATOM 589 N N . MET A 1 78 ? 5.376 4.463 -11.524 1.00 86.81 78 MET A N 1
ATOM 590 C CA . MET A 1 78 ? 6.176 5.558 -12.072 1.00 86.81 78 MET A CA 1
ATOM 591 C C . MET A 1 78 ? 7.653 5.288 -11.816 1.00 86.81 78 MET A C 1
ATOM 593 O O . MET A 1 78 ? 8.048 5.049 -10.676 1.00 86.81 78 MET A O 1
ATOM 597 N N . ASP A 1 79 ? 8.459 5.392 -12.867 1.00 86.25 79 ASP A N 1
ATOM 598 C CA . ASP A 1 79 ? 9.913 5.307 -12.800 1.00 86.25 79 ASP A CA 1
ATOM 599 C C . ASP A 1 79 ? 10.498 6.723 -12.938 1.00 86.25 79 ASP A C 1
ATOM 601 O O . ASP A 1 79 ? 10.400 7.350 -13.997 1.00 86.25 79 ASP A O 1
ATOM 605 N N . TYR A 1 80 ? 11.084 7.258 -11.866 1.00 79.88 80 TYR A N 1
ATOM 606 C CA . TYR A 1 80 ? 11.747 8.560 -11.901 1.00 79.88 80 TYR A CA 1
ATOM 607 C C . TYR A 1 80 ? 13.164 8.418 -12.444 1.00 79.88 80 TYR A C 1
ATOM 609 O O . TYR A 1 80 ? 13.983 7.666 -11.915 1.00 79.88 80 TYR A O 1
ATOM 617 N N . LEU A 1 81 ? 13.463 9.200 -13.479 1.00 76.62 81 LEU A N 1
ATOM 618 C CA . LEU A 1 81 ? 14.823 9.366 -13.964 1.00 76.62 81 LEU A CA 1
ATOM 619 C C . LEU A 1 81 ? 15.533 10.437 -13.130 1.00 76.62 81 LEU A C 1
ATOM 621 O O . LEU A 1 81 ? 14.942 11.488 -12.854 1.00 76.62 81 LEU A O 1
ATOM 625 N N . PRO A 1 82 ? 16.795 10.214 -12.743 1.00 66.50 82 PRO A N 1
ATOM 626 C CA . PRO A 1 82 ? 17.576 11.262 -12.119 1.00 66.50 82 PRO A CA 1
ATOM 627 C C . PRO A 1 82 ? 17.783 12.403 -13.115 1.00 66.50 82 PRO A C 1
ATOM 629 O O . PRO A 1 82 ? 18.231 12.198 -14.242 1.00 66.50 82 PRO A O 1
ATOM 632 N N . VAL A 1 83 ? 17.435 13.622 -12.707 1.00 62.19 83 VAL A N 1
ATOM 633 C CA . VAL A 1 83 ? 17.670 14.809 -13.531 1.00 62.19 83 VAL A CA 1
ATOM 634 C C . VAL A 1 83 ? 19.173 15.075 -13.535 1.00 62.19 83 VAL A C 1
ATOM 636 O O . VAL A 1 83 ? 19.759 15.303 -12.475 1.00 62.19 83 VAL A O 1
ATOM 639 N N . GLU A 1 84 ? 19.806 15.046 -14.710 1.00 56.09 84 GLU A N 1
ATOM 640 C CA . GLU A 1 84 ? 21.182 15.517 -14.861 1.00 56.09 84 GLU A CA 1
ATOM 641 C C . GLU A 1 84 ? 21.234 16.991 -14.437 1.00 56.09 84 GLU A C 1
ATOM 643 O O . GLU A 1 84 ? 20.689 17.873 -15.102 1.00 56.09 84 GLU A O 1
ATOM 648 N N . ALA A 1 85 ? 21.848 17.275 -13.288 1.00 50.84 85 ALA A N 1
ATOM 649 C CA . ALA A 1 85 ? 22.097 18.648 -12.882 1.00 50.84 85 ALA A CA 1
ATOM 650 C C . ALA A 1 85 ? 23.035 19.312 -13.912 1.00 50.84 85 ALA A C 1
ATOM 652 O O . ALA A 1 85 ? 24.059 18.721 -14.269 1.00 50.84 85 ALA A O 1
ATOM 653 N N . PRO A 1 86 ? 22.757 20.544 -14.374 1.00 49.94 86 PRO A N 1
ATOM 654 C CA . PRO A 1 86 ? 23.650 21.253 -15.278 1.00 49.94 86 PRO A CA 1
ATOM 655 C C . PRO A 1 86 ? 24.855 21.806 -14.499 1.00 49.94 86 PRO A C 1
ATOM 657 O O . PRO A 1 86 ? 24.890 22.995 -14.198 1.00 49.94 86 PRO A O 1
ATOM 660 N N . SER A 1 87 ? 25.832 20.970 -14.114 1.00 45.56 87 SER A N 1
ATOM 661 C CA . SER A 1 87 ? 27.206 21.400 -13.770 1.00 45.56 87 SER A CA 1
ATOM 662 C C . SER A 1 87 ? 28.187 20.231 -13.536 1.00 45.56 87 SER A C 1
ATOM 664 O O . SER A 1 87 ? 27.886 19.321 -12.762 1.00 45.56 87 SER A O 1
ATOM 666 N N . PRO A 1 88 ? 29.405 20.270 -14.117 1.00 52.12 88 PRO A N 1
ATOM 667 C CA . PRO A 1 88 ? 30.353 19.153 -14.122 1.00 52.12 88 PRO A CA 1
ATOM 668 C C . PRO A 1 88 ? 31.383 19.213 -12.975 1.00 52.12 88 PRO A C 1
ATOM 670 O O . PRO A 1 88 ? 32.582 19.244 -13.241 1.00 52.12 88 PRO A O 1
ATOM 673 N N . VAL A 1 89 ? 30.966 19.256 -11.699 1.00 47.41 89 VAL A N 1
ATOM 674 C CA . VAL A 1 89 ? 31.954 19.353 -10.587 1.00 47.41 89 VAL A CA 1
ATOM 675 C C . VAL A 1 89 ? 31.769 18.358 -9.435 1.00 47.41 89 VAL A C 1
ATOM 677 O O . VAL A 1 89 ? 32.630 18.285 -8.572 1.00 47.41 89 VAL A O 1
ATOM 680 N N . HIS A 1 90 ? 30.735 17.515 -9.408 1.00 44.97 90 HIS A N 1
ATOM 681 C CA . HIS A 1 90 ? 30.609 16.495 -8.349 1.00 44.97 90 HIS A CA 1
ATOM 682 C C . HIS A 1 90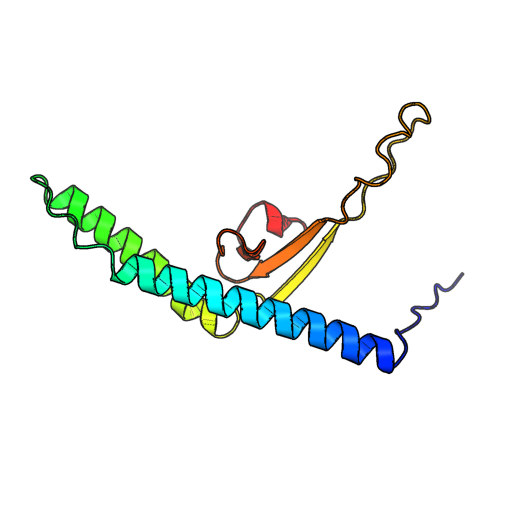 ? 30.225 15.131 -8.926 1.00 44.97 90 HIS A C 1
ATOM 684 O O . HIS A 1 90 ? 29.151 14.594 -8.676 1.00 44.97 90 HIS A O 1
ATOM 690 N N . VAL A 1 91 ? 31.129 14.562 -9.726 1.00 49.38 91 VAL A N 1
ATOM 691 C CA . VAL A 1 91 ? 31.005 13.199 -10.260 1.00 49.38 91 VAL A CA 1
ATOM 692 C C . VAL A 1 91 ? 31.869 12.253 -9.426 1.00 49.38 91 VAL A C 1
ATOM 694 O O . VAL A 1 91 ? 32.901 11.779 -9.882 1.00 49.38 91 VAL A O 1
ATOM 697 N N . GLN A 1 92 ? 31.478 12.015 -8.174 1.00 44.47 92 GLN A N 1
ATOM 698 C CA . GLN A 1 92 ? 31.977 10.865 -7.400 1.00 44.47 92 GLN A CA 1
ATOM 699 C C . GLN A 1 92 ? 30.854 10.026 -6.766 1.00 44.47 92 GLN A C 1
ATOM 701 O O . GLN A 1 92 ? 31.107 8.892 -6.397 1.00 44.47 92 GLN A O 1
ATOM 706 N N . ASN A 1 93 ? 29.599 10.501 -6.773 1.00 46.03 93 ASN A N 1
ATOM 707 C CA . ASN A 1 93 ? 28.418 9.738 -6.329 1.00 46.03 93 ASN A CA 1
ATOM 708 C C . ASN A 1 93 ? 27.423 9.475 -7.480 1.00 46.03 93 ASN A C 1
ATOM 710 O O . ASN A 1 93 ? 26.211 9.477 -7.281 1.00 46.03 93 ASN A O 1
ATOM 714 N N . ARG A 1 94 ? 27.915 9.293 -8.716 1.00 43.69 94 ARG A N 1
ATOM 715 C CA . ARG A 1 94 ? 27.057 9.086 -9.904 1.00 43.69 94 ARG A CA 1
ATOM 716 C C . ARG A 1 94 ? 26.335 7.730 -9.891 1.00 43.69 94 ARG A C 1
ATOM 718 O O . ARG A 1 94 ? 25.292 7.610 -10.518 1.00 43.69 94 ARG A O 1
ATOM 725 N N . GLU A 1 95 ? 26.846 6.750 -9.144 1.00 44.12 95 GLU A N 1
ATOM 726 C CA . GLU A 1 95 ? 26.225 5.425 -8.970 1.00 44.12 95 GLU A CA 1
ATOM 727 C C . GLU A 1 95 ? 25.032 5.417 -7.992 1.00 44.12 95 GLU A C 1
ATOM 729 O O . GLU A 1 95 ? 24.324 4.422 -7.922 1.00 44.12 95 GLU A O 1
ATOM 734 N N . GLN A 1 96 ? 24.760 6.519 -7.277 1.00 43.94 96 GLN A N 1
ATOM 735 C CA . GLN A 1 96 ? 23.648 6.631 -6.312 1.00 43.94 96 GLN A CA 1
ATOM 736 C C . GLN A 1 96 ? 22.507 7.543 -6.774 1.00 43.94 96 GLN A C 1
ATOM 738 O O . GLN A 1 96 ? 21.648 7.937 -5.986 1.00 43.94 96 GLN A O 1
ATOM 743 N N . LEU A 1 97 ? 22.460 7.888 -8.058 1.00 49.25 97 LEU A N 1
ATOM 744 C CA . LEU A 1 97 ? 21.251 8.452 -8.649 1.00 49.25 97 LEU A CA 1
ATOM 745 C C . LEU A 1 97 ? 20.241 7.311 -8.851 1.00 49.25 97 LEU A C 1
ATOM 747 O O . LEU A 1 97 ? 19.967 6.903 -9.976 1.00 49.25 97 LEU A O 1
ATOM 751 N N . GLU A 1 98 ? 19.772 6.744 -7.737 1.00 55.38 98 GLU A N 1
ATOM 752 C CA . GLU A 1 98 ? 18.879 5.592 -7.699 1.00 55.38 98 GLU A CA 1
ATOM 753 C C . GLU A 1 98 ? 17.630 5.903 -8.521 1.00 55.38 98 GLU A C 1
ATOM 755 O O . GLU A 1 98 ? 16.911 6.876 -8.272 1.00 55.38 98 GLU A O 1
ATOM 760 N N . GLN A 1 99 ? 17.396 5.080 -9.541 1.00 66.12 99 GLN A N 1
ATOM 761 C CA . GLN A 1 99 ? 16.158 5.083 -10.296 1.00 66.12 99 GLN A CA 1
ATOM 762 C C . GLN A 1 99 ? 15.024 4.781 -9.316 1.00 66.12 99 GLN A C 1
ATOM 764 O O . GLN A 1 99 ? 14.823 3.640 -8.907 1.00 66.12 99 GLN A O 1
ATOM 769 N N . LYS A 1 100 ? 14.317 5.824 -8.880 1.00 79.50 100 LYS A N 1
ATOM 770 C CA . LYS A 1 100 ? 13.264 5.680 -7.881 1.00 79.50 100 LYS A CA 1
ATOM 771 C C . LYS A 1 100 ? 12.000 5.181 -8.565 1.00 79.50 100 LYS A C 1
ATOM 773 O O . LYS A 1 100 ? 11.434 5.894 -9.395 1.00 79.50 100 LYS A O 1
ATOM 778 N N . ARG A 1 101 ? 11.540 3.988 -8.195 1.00 87.38 101 ARG A N 1
ATOM 779 C CA . ARG A 1 101 ? 10.257 3.432 -8.632 1.00 87.38 101 ARG A CA 1
ATOM 780 C C . ARG A 1 101 ? 9.216 3.654 -7.544 1.00 87.38 101 ARG A C 1
ATOM 782 O O . ARG A 1 101 ? 9.486 3.427 -6.377 1.00 87.38 101 ARG A O 1
ATOM 789 N N . ILE A 1 102 ? 8.024 4.099 -7.921 1.00 90.50 102 ILE A N 1
ATOM 790 C CA . ILE A 1 102 ? 6.878 4.147 -7.008 1.00 90.50 102 ILE A CA 1
ATOM 791 C C . ILE A 1 102 ? 5.670 3.471 -7.642 1.00 90.50 102 ILE A C 1
ATOM 793 O O . ILE A 1 102 ? 5.497 3.508 -8.861 1.00 90.50 102 ILE A O 1
ATOM 797 N N . TYR A 1 103 ? 4.809 2.903 -6.808 1.00 93.38 103 TYR A N 1
ATOM 798 C CA . TYR A 1 103 ? 3.564 2.262 -7.215 1.00 93.38 103 TYR A CA 1
ATOM 799 C C . TYR A 1 103 ? 2.381 3.124 -6.776 1.00 93.38 103 TYR A C 1
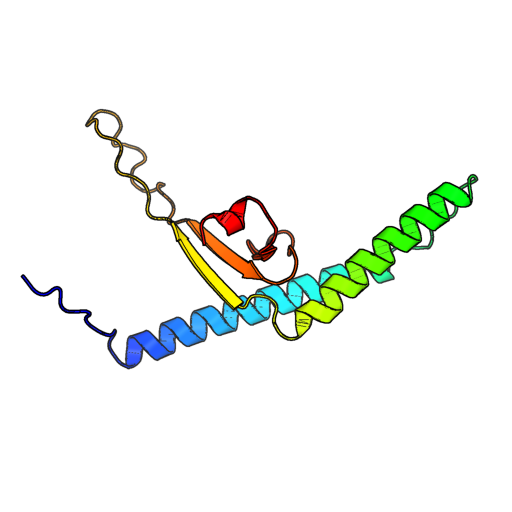ATOM 801 O O . TYR A 1 103 ? 2.424 3.778 -5.732 1.00 93.38 103 TYR A O 1
ATOM 809 N N . VAL A 1 104 ? 1.320 3.152 -7.579 1.00 93.50 104 VAL A N 1
ATOM 810 C CA . VAL A 1 104 ? 0.128 3.972 -7.331 1.00 93.50 104 VAL A CA 1
ATOM 811 C C . VAL A 1 104 ? -1.090 3.068 -7.199 1.00 93.50 104 VAL A C 1
ATOM 813 O O . VAL A 1 104 ? -1.419 2.312 -8.115 1.00 93.50 104 VAL A O 1
ATOM 816 N N . GLY A 1 105 ? -1.760 3.151 -6.052 1.00 92.94 105 GLY A N 1
ATOM 817 C CA . GLY A 1 105 ? -2.908 2.319 -5.708 1.00 92.94 105 GLY A CA 1
ATOM 818 C C . GLY A 1 105 ? -4.024 3.070 -4.994 1.00 92.94 105 GLY A C 1
ATOM 819 O O . GLY A 1 105 ? -4.025 4.299 -4.893 1.00 92.94 105 GLY A O 1
ATOM 820 N N . ALA A 1 106 ? -5.010 2.316 -4.504 1.00 91.62 106 ALA A N 1
ATOM 821 C CA . ALA A 1 106 ? -6.154 2.865 -3.774 1.00 91.62 106 ALA A CA 1
ATOM 822 C C . ALA A 1 106 ? -5.740 3.449 -2.412 1.00 91.62 106 ALA A C 1
ATOM 824 O O . ALA A 1 106 ? -6.168 4.542 -2.034 1.00 91.62 106 ALA A O 1
ATOM 825 N N . THR A 1 107 ? -4.853 2.747 -1.708 1.00 91.50 107 THR A N 1
ATOM 826 C CA . THR A 1 107 ? -4.374 3.103 -0.371 1.00 91.50 107 THR A CA 1
ATOM 827 C C . THR A 1 107 ? -2.849 3.130 -0.319 1.00 91.50 107 THR A C 1
ATOM 829 O O . THR A 1 107 ? -2.173 2.630 -1.216 1.00 91.50 107 THR A O 1
ATOM 832 N N . PHE A 1 108 ? -2.312 3.747 0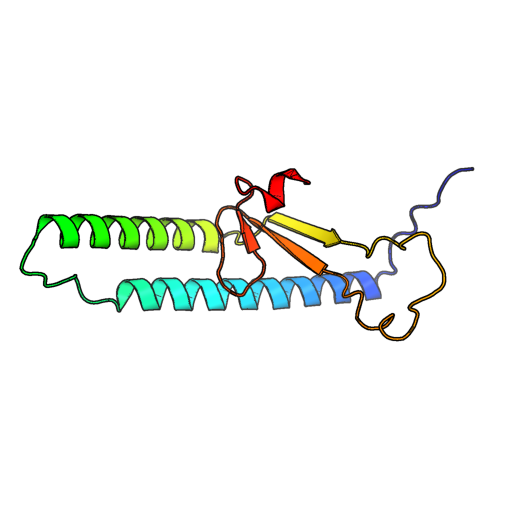.728 1.00 91.06 108 PHE A N 1
ATOM 833 C CA . PHE A 1 108 ? -0.894 3.664 1.057 1.00 91.06 108 PHE A CA 1
ATOM 834 C C . PHE A 1 108 ? -0.589 2.306 1.703 1.00 91.06 108 PHE A C 1
ATOM 836 O O . PHE A 1 108 ? -1.350 1.859 2.564 1.00 91.06 108 PHE A O 1
ATOM 843 N N . VAL A 1 109 ? 0.518 1.677 1.302 1.00 91.25 109 VAL A N 1
ATOM 844 C CA . VAL A 1 109 ? 1.048 0.460 1.937 1.00 91.25 109 VAL A CA 1
ATOM 845 C C . VAL A 1 109 ? 2.438 0.775 2.468 1.00 91.25 109 VAL A C 1
ATOM 847 O O . VAL A 1 109 ? 3.343 1.119 1.699 1.00 91.25 109 VAL A O 1
ATOM 850 N N . ASP A 1 110 ? 2.594 0.688 3.787 1.00 84.94 110 ASP A N 1
ATOM 851 C CA . ASP A 1 110 ? 3.830 1.086 4.449 1.00 84.94 110 ASP A CA 1
ATOM 852 C C . ASP A 1 110 ? 4.995 0.166 4.064 1.00 84.94 110 ASP A C 1
ATOM 854 O O . ASP A 1 110 ? 4.835 -1.039 3.870 1.00 84.94 110 ASP A O 1
ATOM 858 N N . GLY A 1 111 ? 6.176 0.754 3.879 1.00 86.88 111 GLY A N 1
ATOM 859 C CA . GLY A 1 111 ? 7.385 0.024 3.485 1.00 86.88 111 GLY A CA 1
ATOM 860 C C . GLY A 1 111 ? 7.364 -0.629 2.094 1.00 86.88 111 GLY A C 1
ATOM 861 O O . GLY A 1 111 ? 8.286 -1.374 1.778 1.00 86.88 111 GLY A O 1
ATOM 862 N N . GLN A 1 112 ? 6.349 -0.381 1.256 1.00 90.50 112 GLN A N 1
ATOM 863 C CA . GLN A 1 112 ? 6.198 -1.032 -0.057 1.00 90.50 112 GLN A CA 1
ATOM 864 C C . GLN A 1 112 ? 6.245 -0.074 -1.258 1.00 90.50 112 GLN A C 1
ATOM 866 O O . GLN A 1 112 ? 6.060 -0.511 -2.392 1.00 90.50 112 GLN A O 1
ATOM 871 N N . GLU A 1 113 ? 6.490 1.218 -1.021 1.00 90.69 113 GLU A N 1
ATOM 872 C CA . GLU A 1 113 ? 6.471 2.283 -2.043 1.00 90.69 113 GLU A CA 1
ATOM 873 C C . GLU A 1 113 ? 5.154 2.365 -2.840 1.00 90.69 113 GLU A C 1
ATOM 875 O O . GLU A 1 113 ? 5.120 2.899 -3.951 1.00 90.69 113 GLU A O 1
ATOM 880 N N . VAL A 1 114 ? 4.052 1.869 -2.263 1.00 92.56 114 VAL A N 1
ATOM 881 C CA . VAL A 1 114 ? 2.699 2.000 -2.814 1.00 92.56 114 VAL A CA 1
ATOM 882 C C . VAL A 1 114 ? 2.032 3.219 -2.194 1.00 92.56 114 VAL A C 1
ATOM 884 O O . VAL A 1 114 ? 1.771 3.261 -0.991 1.00 92.56 114 VAL A O 1
ATOM 887 N N . TYR A 1 115 ? 1.737 4.215 -3.021 1.00 92.25 115 TYR A N 1
ATOM 888 C CA . TYR A 1 115 ? 1.102 5.463 -2.618 1.00 92.25 115 TYR A CA 1
ATOM 889 C C . TYR A 1 115 ? -0.356 5.507 -3.069 1.00 92.25 115 TYR A C 1
ATOM 891 O O . TYR A 1 115 ? -0.697 5.062 -4.165 1.00 92.25 115 TYR A O 1
ATOM 899 N N . SER A 1 116 ? -1.220 6.116 -2.251 1.00 91.31 116 SER A N 1
ATOM 900 C CA . SER A 1 116 ? -2.592 6.404 -2.676 1.00 91.31 116 SER A CA 1
ATOM 901 C C . SER A 1 116 ? -2.586 7.403 -3.831 1.00 91.31 116 SER A C 1
ATOM 903 O O . SER A 1 116 ? -1.887 8.419 -3.783 1.00 91.31 116 SER A O 1
ATOM 905 N N . TRP A 1 117 ? -3.428 7.157 -4.829 1.00 90.62 117 TRP A N 1
ATOM 906 C CA . TRP A 1 117 ? -3.647 8.043 -5.974 1.00 90.62 117 TRP A CA 1
ATOM 907 C C . TRP A 1 117 ? -4.149 9.440 -5.591 1.00 90.62 117 TRP A C 1
ATOM 909 O O . TRP A 1 117 ? -3.937 10.407 -6.316 1.00 90.62 117 TRP A O 1
ATOM 919 N N . THR A 1 118 ? -4.776 9.567 -4.421 1.00 89.69 118 THR A N 1
ATOM 920 C CA . THR A 1 118 ? -5.197 10.867 -3.873 1.00 89.69 118 THR A CA 1
ATOM 921 C C . THR A 1 118 ? -4.053 11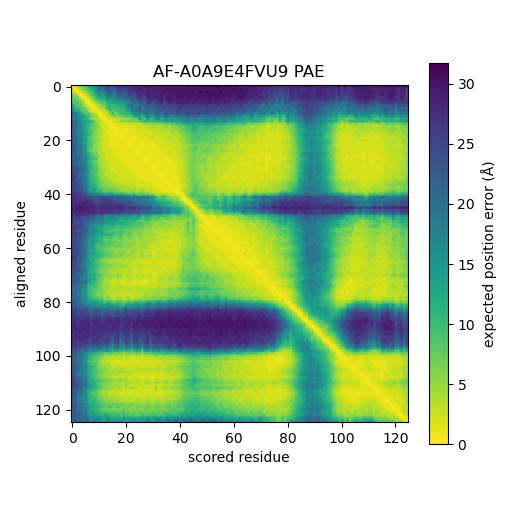.622 -3.184 1.00 89.69 118 THR A C 1
ATOM 923 O O . THR A 1 118 ? -4.178 12.811 -2.874 1.00 89.69 118 THR A O 1
ATOM 926 N N . GLY A 1 119 ? -2.921 10.950 -2.951 1.00 85.75 119 GLY A N 1
ATOM 927 C CA . GLY A 1 119 ? -1.760 11.490 -2.261 1.00 85.75 119 GLY A CA 1
ATOM 928 C C . GLY A 1 119 ? -0.966 12.498 -3.106 1.00 85.75 119 GLY A C 1
ATOM 929 O O . GLY A 1 119 ? -0.946 12.408 -4.334 1.00 85.75 119 GLY A O 1
ATOM 930 N N . PRO A 1 120 ? -0.236 13.443 -2.478 1.00 84.62 120 PRO A N 1
ATOM 931 C CA . PRO A 1 120 ? 0.556 14.449 -3.195 1.00 84.62 120 PRO A CA 1
ATOM 932 C C . PRO A 1 120 ? 1.587 13.862 -4.166 1.00 84.62 120 PRO A C 1
ATOM 934 O O . PRO A 1 120 ? 1.847 14.451 -5.212 1.00 84.62 120 PRO A O 1
ATOM 937 N N . VAL A 1 121 ? 2.153 12.700 -3.827 1.00 79.00 121 VAL A N 1
ATOM 938 C CA . VAL A 1 121 ? 3.156 11.993 -4.638 1.00 79.00 121 VAL A CA 1
ATOM 939 C C . VAL A 1 121 ? 2.561 11.518 -5.970 1.00 79.00 121 VAL A C 1
ATOM 941 O O . VAL A 1 121 ? 3.213 11.634 -7.004 1.00 79.00 121 VAL A O 1
ATOM 944 N N . ALA A 1 122 ? 1.304 11.070 -5.965 1.00 78.31 122 ALA A N 1
ATOM 945 C CA . ALA A 1 122 ? 0.615 10.555 -7.146 1.00 78.31 122 ALA A CA 1
ATOM 946 C C . ALA A 1 122 ? 0.019 11.650 -8.050 1.00 78.31 122 ALA A C 1
ATOM 948 O O . ALA A 1 122 ? -0.363 11.362 -9.174 1.00 78.31 122 ALA A O 1
ATOM 949 N N . ARG A 1 123 ? -0.009 12.925 -7.630 1.00 77.81 123 ARG A N 1
ATOM 950 C CA . ARG A 1 123 ? -0.497 14.044 -8.474 1.00 77.81 123 ARG A CA 1
ATOM 951 C C . ARG A 1 123 ? 0.373 14.344 -9.696 1.00 77.81 123 ARG A C 1
ATOM 953 O O . ARG A 1 123 ? 0.023 15.202 -10.498 1.00 77.81 123 ARG A O 1
ATOM 960 N N . ARG A 1 124 ? 1.548 13.723 -9.775 1.00 68.38 124 ARG A N 1
ATOM 961 C CA . ARG A 1 124 ? 2.455 13.819 -10.922 1.00 68.38 124 ARG A CA 1
ATOM 962 C C . ARG A 1 124 ? 2.205 12.722 -11.963 1.00 68.38 124 ARG A C 1
ATOM 964 O O . ARG A 1 124 ? 2.960 12.668 -12.928 1.00 68.38 124 ARG A O 1
ATOM 971 N N . TRP A 1 125 ? 1.214 11.863 -11.718 1.00 60.16 125 TRP A N 1
ATOM 972 C CA . TRP A 1 125 ? 0.761 10.812 -12.620 1.00 60.16 125 TRP A CA 1
ATOM 973 C C . TRP A 1 125 ? -0.213 11.353 -13.665 1.00 60.16 125 TRP A C 1
ATOM 975 O O . TRP A 1 125 ? -1.005 12.259 -13.309 1.00 60.16 125 TRP A O 1
#

Foldseek 3Di:
DDDDPDDDDPVVVVVVVVVVVVLLVVLLVLLVVLLVVLVPPDQPPDPDVVVSVVVNVVSVVSSVQSVVCSVPVFDDKDWDQQDDDPDDDDPPCPVPSDRDMATETCDDRPPSNYHHCVDPVNVVD

Radius of gyration: 20.5 Å; Cα contacts (8 Å, |Δi|>4): 106; chains: 1; bounding box: 46×34×69 Å

Nearest PDB structures (foldseek):
  6vvz-assembly1_D  TM=4.875E-01  e=2.996E+00  Mycobacterium tuberculosis
  5n6x-assembly1_A  TM=4.625E-01  e=7.546E+00  Legionella pneumophila

pLDDT: mean 78.03, std 16.97, range [39.66, 95.31]